Protein AF-A0A7Y5Q173-F1 (afdb_monomer_lite)

Structure (mmCIF, N/CA/C/O backbone):
data_AF-A0A7Y5Q173-F1
#
_entry.id   AF-A0A7Y5Q173-F1
#
loop_
_atom_site.group_PDB
_atom_site.id
_atom_site.type_symbol
_atom_site.label_atom_id
_atom_site.label_alt_id
_atom_site.label_comp_id
_atom_site.label_asym_id
_atom_site.label_entity_id
_atom_site.label_seq_id
_atom_site.pdbx_PDB_ins_code
_atom_site.Cartn_x
_atom_site.Cartn_y
_atom_site.Cartn_z
_atom_site.occupancy
_atom_site.B_iso_or_equiv
_atom_site.auth_seq_id
_atom_site.auth_comp_id
_atom_site.auth_asym_id
_atom_site.auth_atom_id
_atom_site.pdbx_PDB_model_num
ATOM 1 N N . GLY A 1 1 ? -3.617 4.692 -14.389 1.00 59.91 1 GLY A N 1
ATOM 2 C CA . GLY A 1 1 ? -4.952 4.621 -13.750 1.00 59.91 1 GLY A CA 1
ATOM 3 C C . GLY A 1 1 ? -5.443 3.184 -13.617 1.00 59.91 1 GLY A C 1
ATOM 4 O O . GLY A 1 1 ? -5.503 2.493 -14.619 1.00 59.91 1 GLY A O 1
ATOM 5 N N . GLY A 1 2 ? -5.745 2.721 -12.400 1.00 80.50 2 GLY A N 1
ATOM 6 C CA . GLY A 1 2 ? -6.252 1.357 -12.135 1.00 80.50 2 GLY A CA 1
ATOM 7 C C . GLY A 1 2 ? -6.070 0.888 -10.685 1.00 80.50 2 GLY A C 1
ATOM 8 O O . GLY A 1 2 ? -6.810 0.038 -10.215 1.00 80.50 2 GLY A O 1
ATOM 9 N N . ILE A 1 3 ? -5.125 1.494 -9.959 1.00 87.62 3 ILE A N 1
ATOM 10 C CA . ILE A 1 3 ? -4.719 1.063 -8.608 1.00 87.62 3 ILE A CA 1
ATOM 11 C C . ILE A 1 3 ? -5.203 1.997 -7.485 1.00 87.62 3 ILE A C 1
ATOM 13 O O . ILE A 1 3 ? -5.252 1.599 -6.327 1.00 87.62 3 ILE A O 1
ATOM 17 N N . ARG A 1 4 ? -5.579 3.245 -7.811 1.00 89.94 4 ARG A N 1
ATOM 18 C CA . ARG A 1 4 ? -6.154 4.206 -6.855 1.00 89.94 4 ARG A CA 1
ATOM 19 C C . ARG A 1 4 ? -7.675 4.089 -6.888 1.00 89.94 4 ARG A C 1
ATOM 21 O O . ARG A 1 4 ? -8.309 4.618 -7.799 1.00 89.94 4 ARG A O 1
ATOM 28 N N . VAL A 1 5 ? -8.233 3.388 -5.907 1.00 91.88 5 VAL A N 1
ATOM 29 C CA . VAL A 1 5 ? -9.676 3.145 -5.769 1.00 91.88 5 VAL A CA 1
ATOM 30 C C . VAL A 1 5 ? -10.281 4.000 -4.650 1.00 91.88 5 VAL A C 1
ATOM 32 O O . VAL A 1 5 ? -9.567 4.363 -3.713 1.00 91.88 5 VAL A O 1
ATOM 35 N N . PRO A 1 6 ? -11.580 4.342 -4.713 1.00 94.25 6 PRO A N 1
ATOM 36 C CA . PRO A 1 6 ? -12.253 5.006 -3.602 1.00 94.25 6 PRO A CA 1
ATOM 37 C C . PRO A 1 6 ? -12.314 4.106 -2.360 1.00 94.25 6 PRO A C 1
ATOM 39 O O . PRO A 1 6 ? -12.747 2.959 -2.447 1.00 94.25 6 PRO A O 1
ATOM 42 N N . LEU A 1 7 ? -11.950 4.655 -1.200 1.00 95.44 7 LEU A N 1
ATOM 43 C CA . LEU A 1 7 ? -12.175 4.061 0.118 1.00 95.44 7 LEU A CA 1
ATOM 44 C C . LEU A 1 7 ? -12.919 5.081 0.984 1.00 95.44 7 LEU A C 1
ATOM 46 O O . LEU A 1 7 ? -12.444 6.199 1.174 1.00 95.44 7 LEU A O 1
ATOM 50 N N . ILE A 1 8 ? -14.084 4.698 1.502 1.00 96.12 8 ILE A N 1
ATOM 51 C CA . ILE A 1 8 ? -14.885 5.513 2.421 1.00 96.12 8 ILE A CA 1
ATOM 52 C C . ILE A 1 8 ? -15.079 4.705 3.698 1.00 96.12 8 ILE A C 1
ATOM 54 O O . ILE A 1 8 ? -15.542 3.567 3.648 1.00 96.12 8 ILE A O 1
ATOM 58 N N . VAL A 1 9 ? -14.745 5.304 4.839 1.00 96.19 9 VAL A N 1
ATOM 59 C CA . VAL A 1 9 ? -14.927 4.701 6.163 1.00 96.19 9 VAL A CA 1
ATOM 60 C C . VAL A 1 9 ? -15.886 5.572 6.964 1.00 96.19 9 VAL A C 1
ATOM 62 O O . VAL A 1 9 ? -15.699 6.784 7.058 1.00 96.19 9 VAL A O 1
ATOM 65 N N . ALA A 1 10 ? -16.914 4.957 7.542 1.00 95.25 10 ALA A N 1
ATOM 66 C CA . ALA A 1 10 ? -17.905 5.630 8.371 1.00 95.25 10 ALA A CA 1
ATOM 67 C C . ALA A 1 10 ? -18.184 4.800 9.626 1.00 95.25 10 ALA A C 1
ATOM 69 O O . ALA A 1 10 ? -18.390 3.591 9.546 1.00 95.25 10 ALA A O 1
ATOM 70 N N . GLY A 1 11 ? -18.196 5.453 10.787 1.00 93.50 11 GLY A N 1
ATOM 71 C CA . GLY A 1 11 ? -18.498 4.805 12.059 1.00 93.50 11 GLY A CA 1
ATOM 72 C C . GLY A 1 11 ? -18.040 5.624 13.268 1.00 93.50 11 GLY A C 1
ATOM 73 O O . GLY A 1 11 ? -17.407 6.664 13.095 1.00 93.50 11 GLY A O 1
ATOM 74 N N . PRO A 1 12 ? -18.320 5.154 14.497 1.00 93.25 12 PRO A N 1
ATOM 75 C CA . PRO A 1 12 ? -18.031 5.888 15.736 1.00 93.25 12 PRO A CA 1
ATOM 76 C C . PRO A 1 12 ? -16.546 6.195 15.964 1.00 93.25 12 PRO A C 1
ATOM 78 O O . PRO A 1 12 ? -16.208 7.162 16.641 1.00 93.25 12 PRO A O 1
ATOM 81 N N . ALA A 1 13 ? -15.657 5.381 15.392 1.00 93.12 13 ALA A N 1
ATOM 82 C CA . ALA A 1 13 ? -14.215 5.599 15.453 1.00 93.12 13 ALA A CA 1
ATOM 83 C C . ALA A 1 13 ? -13.742 6.766 14.564 1.00 93.12 13 ALA A C 1
ATOM 85 O O . ALA A 1 13 ? -12.634 7.265 14.752 1.00 93.12 13 ALA A O 1
ATOM 86 N N . VAL A 1 14 ? -14.568 7.218 13.612 1.00 95.88 14 VAL A N 1
ATOM 87 C CA . VAL A 1 14 ? -14.237 8.320 12.704 1.00 95.88 14 VAL A CA 1
ATOM 88 C C . VAL A 1 14 ? -14.562 9.650 13.379 1.00 95.88 14 VAL A C 1
ATOM 90 O O . VAL A 1 14 ? -15.721 10.059 13.464 1.00 95.88 14 VAL A O 1
ATOM 93 N N . ARG A 1 15 ? -13.534 10.355 13.853 1.00 93.19 15 ARG A N 1
ATOM 94 C CA . ARG A 1 15 ? -13.694 11.680 14.470 1.00 93.19 15 ARG A CA 1
ATOM 95 C C . ARG A 1 15 ? -13.762 12.770 13.404 1.00 93.19 15 ARG A C 1
ATOM 97 O O . ARG A 1 15 ? -12.966 12.762 12.467 1.00 93.19 15 ARG A O 1
ATOM 104 N N . GLY A 1 16 ? -14.695 13.711 13.571 1.00 85.19 16 GLY A N 1
ATOM 105 C CA . GLY A 1 16 ? -14.878 14.848 12.662 1.00 85.19 16 GLY A CA 1
ATOM 106 C C . GLY A 1 16 ? -15.220 14.407 11.237 1.00 85.19 16 GLY A C 1
ATOM 107 O O . GLY A 1 16 ? -14.397 14.569 10.348 1.00 85.19 16 GLY A O 1
ATOM 108 N N . GLY A 1 17 ? -16.391 13.792 11.033 1.00 83.69 17 GLY A N 1
ATOM 109 C CA . GLY A 1 17 ? -16.816 13.247 9.733 1.00 83.69 17 GLY A CA 1
ATOM 110 C C . GLY A 1 17 ? -16.830 14.259 8.573 1.00 83.69 17 GLY A C 1
ATOM 111 O O . GLY A 1 17 ? -16.571 15.442 8.755 1.00 83.69 17 GLY A O 1
ATOM 112 N N . ALA A 1 18 ? -17.158 13.780 7.366 1.00 89.06 18 ALA A N 1
ATOM 113 C CA . ALA A 1 18 ? -17.145 14.576 6.127 1.00 89.06 18 ALA A CA 1
ATOM 114 C C . ALA A 1 18 ? -15.778 15.227 5.819 1.00 89.06 18 ALA A C 1
ATOM 116 O O . ALA A 1 18 ? -15.691 16.384 5.411 1.00 89.06 18 ALA A O 1
ATOM 117 N N . ARG A 1 19 ? -14.703 14.452 5.993 1.00 94.00 19 ARG A N 1
ATOM 118 C CA . ARG A 1 19 ? -13.318 14.856 5.724 1.00 94.00 19 ARG A CA 1
ATOM 119 C C . ARG A 1 19 ? -12.624 13.896 4.762 1.00 94.00 19 ARG A C 1
ATOM 121 O O . ARG A 1 19 ? -13.034 12.745 4.630 1.00 94.00 19 ARG A O 1
ATOM 128 N N . SER A 1 20 ? -11.555 14.370 4.131 1.00 94.50 20 SER A N 1
ATOM 129 C CA . SER A 1 20 ? -10.662 13.578 3.280 1.00 94.50 20 SER A CA 1
ATOM 130 C C . SER A 1 20 ? -9.300 13.377 3.945 1.00 94.50 20 SER A C 1
ATOM 132 O O . SER A 1 20 ? -8.904 14.143 4.822 1.00 94.50 20 SER A O 1
ATOM 134 N N . CYS A 1 21 ? -8.587 12.337 3.520 1.00 93.62 21 CYS A N 1
ATOM 135 C CA . CYS A 1 21 ? -7.213 12.050 3.912 1.00 93.62 21 CYS A CA 1
ATOM 136 C C . CYS A 1 21 ? -6.439 11.653 2.649 1.00 93.62 21 CYS A C 1
ATOM 138 O O . CYS A 1 21 ? -6.922 10.826 1.875 1.00 93.62 21 CYS A O 1
ATOM 140 N N . ASP A 1 22 ? -5.276 12.267 2.437 1.00 92.25 22 ASP A N 1
ATOM 141 C CA . ASP A 1 22 ? -4.414 12.028 1.267 1.00 92.25 22 ASP A CA 1
ATOM 142 C C . ASP A 1 22 ? -3.211 11.125 1.590 1.00 92.25 22 ASP A C 1
ATOM 144 O O . ASP A 1 22 ? -2.303 10.967 0.773 1.00 92.25 22 ASP A O 1
ATOM 148 N N . GLU A 1 23 ? -3.182 10.555 2.794 1.00 95.19 23 GLU A N 1
ATOM 149 C CA . GLU A 1 23 ? -2.165 9.599 3.212 1.00 95.19 23 GLU A CA 1
ATOM 150 C C . GLU A 1 23 ? -2.292 8.252 2.488 1.00 95.19 23 GLU A C 1
ATOM 152 O O . GLU A 1 23 ? -3.353 7.873 1.985 1.00 95.19 23 GLU A O 1
ATOM 157 N N . LEU A 1 24 ? -1.188 7.502 2.450 1.00 95.62 24 LEU A N 1
ATOM 158 C CA . LEU A 1 24 ? -1.154 6.190 1.808 1.00 95.62 24 LEU A CA 1
ATOM 159 C C . LEU A 1 24 ? -1.892 5.147 2.652 1.00 95.62 24 LEU A C 1
ATOM 161 O O . LEU A 1 24 ? -1.526 4.894 3.802 1.00 95.62 24 LEU A O 1
ATOM 165 N N . VAL A 1 25 ? -2.880 4.505 2.030 1.00 96.06 25 VAL A N 1
ATOM 166 C CA . VAL A 1 25 ? -3.607 3.339 2.545 1.00 96.06 25 VAL A CA 1
ATOM 167 C C . VAL A 1 25 ? -3.734 2.312 1.422 1.00 96.06 25 VAL A C 1
ATOM 169 O O . VAL A 1 25 ? -4.118 2.653 0.300 1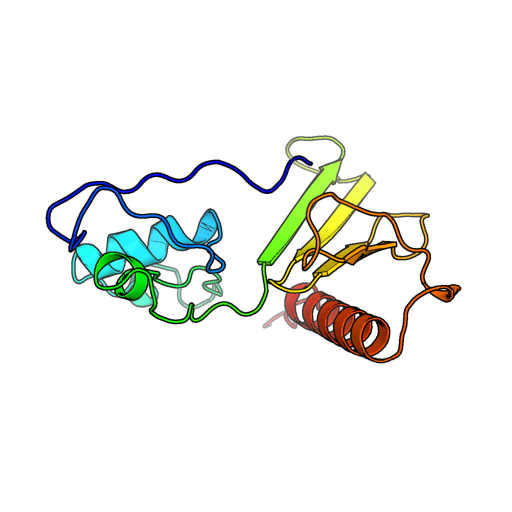.00 96.06 25 VAL A O 1
ATOM 172 N N . GLY A 1 26 ? -3.402 1.056 1.717 1.00 95.31 26 GLY A N 1
ATOM 173 C CA . GLY A 1 26 ? -3.566 -0.080 0.815 1.00 95.31 26 GLY A CA 1
ATOM 174 C C . GLY A 1 26 ? -4.843 -0.867 1.108 1.00 95.31 26 GLY A C 1
ATOM 175 O O . GLY A 1 26 ? -5.336 -0.888 2.231 1.00 95.31 26 GLY A O 1
ATOM 176 N N . ALA A 1 27 ? -5.369 -1.586 0.114 1.00 95.44 27 ALA A N 1
ATOM 177 C CA . ALA A 1 27 ? -6.538 -2.452 0.317 1.00 95.44 27 ALA A CA 1
ATOM 178 C C . ALA A 1 27 ? -6.287 -3.550 1.373 1.00 95.44 27 ALA A C 1
ATOM 180 O O . ALA A 1 27 ? -7.195 -3.922 2.113 1.00 95.44 27 ALA A O 1
ATOM 181 N N . VAL A 1 28 ? -5.043 -4.026 1.476 1.00 95.38 28 VAL A N 1
ATOM 182 C CA . VAL A 1 28 ? -4.623 -5.027 2.468 1.00 95.38 28 VAL A CA 1
ATOM 183 C C . VAL A 1 28 ? -4.720 -4.518 3.910 1.00 95.38 28 VAL A C 1
ATOM 185 O O . VAL A 1 28 ? -4.909 -5.324 4.814 1.00 95.38 28 VAL A O 1
ATOM 188 N N . ASP A 1 29 ? -4.669 -3.199 4.128 1.00 97.62 29 ASP A N 1
ATOM 189 C CA . ASP A 1 29 ? -4.660 -2.573 5.459 1.00 97.62 29 ASP A CA 1
ATOM 190 C C . ASP A 1 29 ? -5.990 -2.665 6.202 1.00 97.62 29 ASP A C 1
ATOM 192 O O . ASP A 1 29 ? -6.051 -2.492 7.425 1.00 97.62 29 ASP A O 1
ATOM 196 N N . VAL A 1 30 ? -7.070 -2.949 5.471 1.00 97.38 30 VAL A N 1
ATOM 197 C CA . VAL A 1 30 ? -8.406 -3.115 6.048 1.00 97.38 30 VAL A CA 1
ATOM 198 C C . VAL A 1 30 ? -8.398 -4.218 7.108 1.00 97.38 30 VAL A C 1
ATOM 200 O O . VAL A 1 30 ? -9.062 -4.071 8.131 1.00 97.38 30 VAL A O 1
ATOM 203 N N . PHE A 1 31 ? -7.606 -5.279 6.920 1.00 97.69 31 PHE A N 1
ATOM 204 C CA . PHE A 1 31 ? -7.514 -6.381 7.876 1.00 97.69 31 PHE A CA 1
ATOM 205 C C . PHE A 1 31 ? -6.997 -5.926 9.249 1.00 97.69 31 PHE A C 1
ATOM 207 O O . PHE A 1 31 ? -7.708 -6.069 10.245 1.00 97.69 31 PHE A O 1
ATOM 214 N N . ALA A 1 32 ? -5.794 -5.341 9.313 1.00 97.88 32 ALA A N 1
ATOM 215 C CA . ALA A 1 32 ? -5.221 -4.876 10.578 1.00 97.88 32 ALA A CA 1
ATOM 216 C C . ALA A 1 32 ? -6.036 -3.730 11.185 1.00 97.88 32 ALA A C 1
ATOM 218 O O . ALA A 1 32 ? -6.165 -3.662 12.401 1.00 97.88 32 ALA A O 1
ATOM 219 N N . THR A 1 33 ? -6.631 -2.870 10.356 1.00 97.81 33 THR A N 1
ATOM 220 C CA . THR A 1 33 ? -7.479 -1.772 10.839 1.00 97.81 33 THR A CA 1
ATOM 221 C C . THR A 1 33 ? -8.740 -2.294 11.523 1.00 97.81 33 THR A C 1
ATOM 223 O O . THR A 1 33 ? -9.096 -1.820 12.597 1.00 97.81 33 THR A O 1
ATOM 226 N N . VAL A 1 34 ? -9.421 -3.287 10.941 1.00 97.50 34 VAL A N 1
ATOM 227 C CA . VAL A 1 34 ? -10.603 -3.894 11.573 1.00 97.50 34 VAL A CA 1
ATOM 228 C C . VAL A 1 34 ? -10.216 -4.640 12.848 1.00 97.50 34 VAL A C 1
ATOM 230 O O . VAL A 1 34 ? -10.918 -4.513 13.846 1.00 97.50 34 VAL A O 1
ATOM 233 N N . ALA A 1 35 ? -9.102 -5.377 12.847 1.00 97.81 35 ALA A N 1
ATOM 234 C CA . ALA A 1 35 ? -8.612 -6.056 14.045 1.00 97.81 35 ALA A CA 1
ATOM 235 C C . ALA A 1 35 ? -8.331 -5.062 15.189 1.00 97.81 35 ALA A C 1
ATOM 237 O O . ALA A 1 35 ? -8.831 -5.254 16.294 1.00 97.81 35 ALA A O 1
ATOM 238 N N . ASP A 1 36 ? -7.633 -3.961 14.898 1.00 97.06 36 ASP A N 1
ATOM 239 C CA . ASP A 1 36 ? -7.319 -2.889 15.851 1.00 97.06 36 ASP A CA 1
ATOM 240 C C . ASP A 1 36 ? -8.594 -2.237 16.421 1.00 97.06 36 ASP A C 1
ATOM 242 O O . ASP A 1 36 ? -8.769 -2.139 17.636 1.00 97.06 36 ASP A O 1
ATOM 246 N N . LEU A 1 37 ? -9.575 -1.923 15.563 1.00 97.00 37 LEU A N 1
ATOM 247 C CA . LEU A 1 37 ? -10.886 -1.412 15.993 1.00 97.00 37 LEU A CA 1
ATOM 248 C C . LEU A 1 37 ? -11.661 -2.385 16.899 1.00 97.00 37 LEU A C 1
ATOM 250 O O . LEU A 1 37 ? -12.494 -1.945 17.692 1.00 97.00 37 LEU A O 1
ATOM 254 N N . LEU A 1 38 ? -11.410 -3.689 16.776 1.00 96.50 38 LEU A N 1
ATOM 255 C CA . LEU A 1 38 ? -12.011 -4.737 17.603 1.00 96.50 38 LEU A CA 1
ATOM 256 C C . LEU A 1 38 ? -11.162 -5.094 18.835 1.00 96.50 38 LEU A C 1
ATOM 258 O O . LEU A 1 38 ? -11.558 -5.969 19.604 1.00 96.50 38 LEU A O 1
ATOM 262 N N . GLY A 1 39 ? -10.010 -4.445 19.037 1.00 96.56 39 GLY A N 1
ATOM 263 C CA . GLY A 1 39 ? -9.079 -4.768 20.120 1.00 96.56 39 GLY A CA 1
ATOM 264 C C . GLY A 1 39 ? -8.389 -6.127 19.955 1.00 96.56 39 GLY A C 1
ATOM 265 O O . GLY A 1 39 ? -7.987 -6.739 20.944 1.00 96.56 39 GLY A O 1
ATOM 266 N N . VAL A 1 40 ? -8.278 -6.623 18.720 1.00 97.25 40 VAL A N 1
ATOM 267 C CA . VAL A 1 40 ? -7.621 -7.885 18.368 1.00 97.25 40 VAL A CA 1
ATOM 268 C C . VAL A 1 40 ? -6.219 -7.603 17.838 1.00 97.25 40 VAL A C 1
ATOM 270 O O . VAL A 1 40 ? -6.036 -6.783 16.941 1.00 97.25 40 VAL A O 1
ATOM 273 N N . ASP A 1 41 ? -5.225 -8.342 18.332 1.00 95.88 41 ASP A N 1
ATOM 274 C CA . ASP A 1 41 ? -3.890 -8.335 17.735 1.00 95.88 41 ASP A CA 1
ATOM 275 C C . ASP A 1 41 ? -3.915 -9.036 16.363 1.00 95.88 41 ASP A C 1
ATOM 277 O O . ASP A 1 41 ? -3.997 -10.265 16.261 1.00 95.88 41 ASP A O 1
ATOM 281 N N . ALA A 1 42 ? -3.819 -8.242 15.294 1.00 96.19 42 ALA A N 1
ATOM 282 C CA . ALA A 1 42 ? -3.789 -8.722 13.915 1.00 96.19 42 ALA A CA 1
ATOM 283 C C . ALA A 1 42 ? -2.641 -9.714 13.655 1.00 96.19 42 ALA A C 1
ATOM 285 O O . ALA A 1 42 ? -2.792 -10.636 12.850 1.00 96.19 42 ALA A O 1
ATOM 286 N N . ARG A 1 43 ? -1.498 -9.554 14.340 1.00 94.56 43 ARG A N 1
ATOM 287 C CA . ARG A 1 43 ? -0.347 -10.452 14.200 1.00 94.56 43 ARG A CA 1
ATOM 288 C C . ARG A 1 43 ? -0.633 -11.815 14.816 1.00 94.56 43 ARG A C 1
ATOM 290 O O . ARG A 1 43 ? -0.262 -12.826 14.225 1.00 94.56 43 ARG A O 1
ATOM 297 N N . ALA A 1 44 ? -1.306 -11.849 15.963 1.00 94.75 44 ALA A N 1
ATOM 298 C CA . ALA A 1 44 ? -1.717 -13.092 16.611 1.00 94.75 44 ALA A CA 1
ATOM 299 C C . ALA A 1 44 ? -2.806 -13.843 15.821 1.00 94.75 44 ALA A C 1
ATOM 301 O O . ALA A 1 44 ? -2.916 -15.063 15.933 1.00 94.75 44 ALA A O 1
ATOM 302 N N . ALA A 1 45 ? -3.589 -13.133 15.002 1.00 92.81 45 ALA A N 1
ATOM 303 C CA . ALA A 1 45 ? -4.645 -13.709 14.171 1.00 92.81 45 ALA A CA 1
ATOM 304 C C . ALA A 1 45 ? -4.139 -14.398 12.884 1.00 92.81 45 ALA A C 1
ATOM 306 O O . ALA A 1 45 ? -4.918 -15.074 12.210 1.00 92.81 45 ALA A O 1
ATOM 307 N N . VAL A 1 46 ? -2.855 -14.254 12.532 1.00 93.44 46 VAL A N 1
ATOM 308 C CA . VAL A 1 46 ? -2.243 -14.909 11.364 1.00 93.44 46 VAL A CA 1
ATOM 309 C C . VAL A 1 46 ? -1.208 -15.959 11.788 1.00 93.44 46 VAL A C 1
ATOM 311 O O . VAL A 1 46 ? -0.553 -15.803 12.819 1.00 93.44 46 VAL A O 1
ATOM 314 N N . PRO A 1 47 ? -1.002 -17.042 11.009 1.00 94.56 47 PRO A N 1
ATOM 315 C CA . PRO A 1 47 ? 0.011 -18.041 11.337 1.00 94.56 47 PRO A CA 1
ATOM 316 C C . PRO A 1 47 ? 1.400 -17.417 11.508 1.00 94.56 47 PRO A C 1
ATOM 318 O O . PRO A 1 47 ? 1.846 -16.648 10.658 1.00 94.56 47 PRO A O 1
ATOM 321 N N . ALA A 1 48 ? 2.132 -17.824 12.550 1.00 90.38 48 ALA A N 1
ATOM 322 C CA . ALA A 1 48 ? 3.431 -17.240 12.898 1.00 90.38 48 ALA A CA 1
ATOM 323 C C . ALA A 1 48 ? 4.458 -17.254 11.746 1.00 90.38 48 ALA A C 1
ATOM 325 O O . ALA A 1 48 ? 5.297 -16.363 11.668 1.00 90.38 48 ALA A O 1
ATOM 326 N N . LYS A 1 49 ? 4.358 -18.229 10.831 1.00 90.75 49 LYS A N 1
ATOM 327 C CA . LYS A 1 49 ? 5.228 -18.381 9.650 1.00 90.75 49 LYS A CA 1
ATOM 328 C C . LYS A 1 49 ? 4.838 -17.509 8.445 1.00 90.75 49 LYS A C 1
ATOM 330 O O . LYS A 1 49 ? 5.476 -17.601 7.403 1.00 90.75 49 LYS A O 1
ATOM 335 N N . ARG A 1 50 ? 3.759 -16.727 8.528 1.00 88.75 50 ARG A N 1
ATOM 336 C CA . ARG A 1 50 ? 3.324 -15.815 7.461 1.00 88.75 50 ARG A CA 1
ATOM 337 C C . ARG A 1 50 ? 3.671 -14.398 7.848 1.00 88.75 50 ARG A C 1
ATOM 339 O O . ARG A 1 50 ? 3.310 -13.987 8.942 1.00 88.75 50 ARG A O 1
ATOM 346 N N . GLU A 1 51 ? 4.337 -13.650 6.986 1.00 89.25 51 GLU A N 1
ATOM 347 C CA . GLU A 1 51 ? 4.503 -12.212 7.191 1.00 89.25 51 GLU A CA 1
ATOM 348 C C . GLU A 1 51 ? 3.150 -11.504 7.044 1.00 89.25 51 GLU A C 1
ATOM 350 O O . GLU A 1 51 ? 2.274 -11.964 6.310 1.00 89.25 51 GLU A O 1
ATOM 355 N N . LEU A 1 52 ? 2.955 -10.427 7.807 1.00 92.12 52 LEU A N 1
ATOM 356 C CA . LEU A 1 52 ? 1.750 -9.606 7.737 1.00 92.12 52 LEU A CA 1
ATOM 357 C C . LEU A 1 52 ? 2.119 -8.277 7.083 1.00 92.12 52 LEU A C 1
ATOM 359 O O . LEU A 1 52 ? 2.817 -7.477 7.693 1.00 92.12 52 LEU A O 1
ATOM 363 N N . ASP A 1 53 ? 1.641 -8.061 5.862 1.00 92.06 53 ASP A N 1
ATOM 364 C CA . ASP A 1 53 ? 1.835 -6.799 5.134 1.00 92.06 53 ASP A CA 1
ATOM 365 C C . ASP A 1 53 ? 0.839 -5.711 5.579 1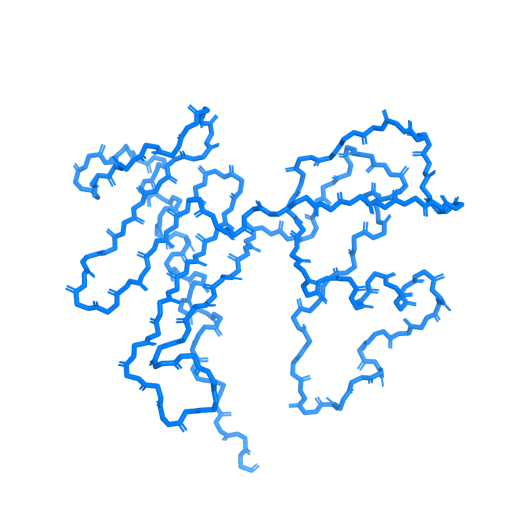.00 92.06 53 ASP A C 1
ATOM 367 O O . ASP A 1 53 ? 1.092 -4.522 5.433 1.00 92.06 53 ASP A O 1
ATOM 371 N N . SER A 1 54 ? -0.301 -6.092 6.160 1.00 95.88 54 SER A N 1
ATOM 372 C CA . SER A 1 54 ? -1.331 -5.146 6.602 1.00 95.88 54 SER A CA 1
ATOM 373 C C . SER A 1 54 ? -0.840 -4.234 7.734 1.00 95.88 54 SER A C 1
ATOM 375 O O . SER A 1 54 ? -0.347 -4.712 8.754 1.00 95.88 54 SER A O 1
ATOM 377 N N . VAL A 1 55 ? -1.104 -2.931 7.611 1.00 96.12 55 VAL A N 1
ATOM 378 C CA . VAL A 1 55 ? -0.802 -1.904 8.620 1.00 96.12 55 VAL A CA 1
ATOM 379 C C . VAL A 1 55 ? -2.093 -1.187 9.015 1.00 96.12 55 VAL A C 1
ATOM 381 O O . VAL A 1 55 ? -2.857 -0.773 8.152 1.00 96.12 55 VAL A O 1
ATOM 384 N N . SER A 1 56 ? -2.372 -1.048 10.314 1.00 97.31 56 SER A N 1
ATOM 385 C CA . SER A 1 56 ? -3.579 -0.344 10.771 1.00 97.31 56 SER A CA 1
ATOM 386 C C . SER A 1 56 ? -3.510 1.148 10.434 1.00 97.31 56 SER A C 1
ATOM 388 O O . SER A 1 56 ? -2.512 1.810 10.725 1.00 97.31 56 SER A O 1
ATOM 390 N N . PHE A 1 57 ? -4.594 1.694 9.877 1.00 97.69 57 PHE A N 1
ATOM 391 C CA . PHE A 1 57 ? -4.766 3.135 9.664 1.00 97.69 57 PHE A CA 1
ATOM 392 C C . PHE A 1 57 ? -5.752 3.780 10.651 1.00 97.69 57 PHE A C 1
ATOM 394 O O . PHE A 1 57 ? -6.235 4.886 10.407 1.00 97.69 57 PHE A O 1
ATOM 401 N N . VAL A 1 58 ? -6.035 3.144 11.796 1.00 97.19 58 VAL A N 1
ATOM 402 C CA . VAL A 1 58 ? -6.878 3.728 12.859 1.00 97.19 58 VAL A CA 1
ATOM 403 C C . VAL A 1 58 ? -6.464 5.155 13.262 1.00 97.19 58 VAL A C 1
ATOM 405 O O . VAL A 1 58 ? -7.368 5.984 13.417 1.00 97.19 58 VAL A O 1
ATOM 408 N N . PRO A 1 59 ? -5.166 5.525 13.357 1.00 96.44 59 PRO A N 1
ATOM 409 C CA . PRO A 1 59 ? -4.779 6.914 13.621 1.00 96.44 59 PRO A CA 1
ATOM 410 C C . PRO A 1 59 ? -5.387 7.916 12.626 1.00 96.44 59 PRO A C 1
ATOM 412 O O . PRO A 1 59 ? -5.842 8.982 13.038 1.00 96.44 59 PRO A O 1
ATOM 415 N N . LEU A 1 60 ? -5.510 7.537 11.347 1.00 97.00 60 LEU A N 1
ATOM 416 C CA . LEU A 1 60 ? -6.113 8.374 10.302 1.00 97.00 60 LEU A CA 1
ATOM 417 C C . LEU A 1 60 ? -7.636 8.538 10.476 1.00 97.00 60 LEU A C 1
ATOM 419 O O . LEU A 1 60 ? -8.229 9.522 10.018 1.00 97.00 60 LEU A O 1
ATOM 423 N N . LEU A 1 61 ? -8.298 7.590 11.155 1.00 96.50 61 LEU A N 1
ATOM 424 C CA . LEU A 1 61 ? -9.723 7.667 11.516 1.00 96.50 61 LEU A CA 1
ATOM 425 C C . LEU A 1 61 ? -9.966 8.613 12.700 1.00 96.50 61 LEU A C 1
ATOM 427 O O . LEU A 1 61 ? -11.016 9.257 12.775 1.00 96.50 61 LEU A O 1
ATOM 431 N N . ALA A 1 62 ? -8.985 8.760 13.588 1.00 93.75 62 ALA A N 1
ATOM 432 C CA . ALA A 1 62 ? -9.031 9.735 14.673 1.00 93.75 62 ALA A CA 1
ATOM 433 C C . ALA A 1 62 ? -8.626 11.147 14.215 1.00 93.75 62 ALA A C 1
ATOM 435 O O . ALA A 1 62 ? -9.199 12.120 14.703 1.00 93.75 62 ALA A O 1
ATOM 436 N N . ASP A 1 63 ? -7.688 11.257 13.271 1.00 95.12 63 ASP A N 1
ATOM 437 C CA . ASP A 1 63 ? -7.171 12.526 12.754 1.00 95.12 63 ASP A CA 1
ATOM 438 C C . ASP A 1 63 ? -6.816 12.419 11.258 1.00 95.12 63 ASP A C 1
ATOM 440 O O . ASP A 1 63 ? -5.973 11.620 10.868 1.00 95.12 63 ASP A O 1
ATOM 444 N N . ALA A 1 64 ? -7.436 13.245 10.405 1.00 93.50 64 ALA A N 1
ATOM 445 C CA . ALA A 1 64 ? -7.142 13.287 8.960 1.00 93.50 64 ALA A CA 1
ATOM 446 C C . ALA A 1 64 ? -5.712 13.715 8.632 1.00 93.50 64 ALA A C 1
ATOM 448 O O . ALA A 1 64 ? -5.254 13.436 7.525 1.00 93.50 64 ALA A O 1
ATOM 449 N N . GLN A 1 65 ? -5.074 14.450 9.542 1.00 94.12 65 GLN A N 1
ATOM 450 C CA . GLN A 1 65 ? -3.752 15.039 9.356 1.00 94.12 65 GLN A CA 1
ATOM 451 C C . GLN A 1 65 ? -2.644 14.191 9.987 1.00 94.12 65 GLN A C 1
ATOM 453 O O . GLN A 1 65 ? -1.472 14.557 9.900 1.00 94.12 65 GLN A O 1
ATOM 458 N N . ALA A 1 66 ? -2.993 13.066 10.619 1.00 95.19 66 ALA A N 1
ATOM 459 C CA . ALA A 1 66 ? -2.002 12.109 11.078 1.00 95.19 66 ALA A CA 1
ATOM 460 C C . ALA A 1 66 ? -1.214 11.546 9.886 1.00 95.19 66 ALA A C 1
ATOM 462 O O . ALA A 1 66 ? -1.728 11.431 8.776 1.00 95.19 66 ALA A O 1
ATOM 463 N N . VAL A 1 67 ? 0.043 11.189 10.132 1.00 93.69 67 VAL A N 1
ATOM 464 C CA . VAL A 1 67 ? 0.929 10.614 9.116 1.00 93.69 67 VAL A CA 1
ATOM 465 C C . VAL A 1 67 ? 0.688 9.110 9.044 1.00 93.69 67 VAL A C 1
ATOM 467 O O . VAL A 1 67 ? 0.631 8.444 10.082 1.00 93.69 67 VAL A O 1
ATOM 470 N N . SER A 1 68 ? 0.551 8.559 7.836 1.00 93.38 68 SER A N 1
ATOM 471 C CA . SER A 1 68 ? 0.460 7.109 7.677 1.00 93.38 68 SER A CA 1
ATOM 472 C C . SER A 1 68 ? 1.777 6.443 8.051 1.00 93.38 68 SER A C 1
ATOM 474 O O . SER A 1 68 ? 2.865 6.936 7.761 1.00 93.38 68 SER A O 1
ATOM 476 N N . ALA A 1 69 ? 1.676 5.265 8.658 1.00 93.44 69 ALA A N 1
ATOM 477 C CA . ALA A 1 69 ? 2.830 4.402 8.863 1.00 93.44 69 ALA A CA 1
ATOM 478 C C . ALA A 1 69 ? 3.386 3.845 7.534 1.00 93.44 69 ALA A C 1
ATOM 480 O O . ALA A 1 69 ? 4.513 3.352 7.501 1.00 93.44 69 ALA A O 1
ATOM 481 N N . ARG A 1 70 ? 2.628 3.932 6.429 1.00 93.31 70 ARG A N 1
ATOM 482 C CA . ARG A 1 70 ? 3.092 3.544 5.095 1.00 93.31 70 ARG A CA 1
ATOM 483 C C . ARG A 1 70 ? 3.832 4.677 4.394 1.00 93.31 70 ARG A C 1
ATOM 485 O O . ARG A 1 70 ? 3.323 5.784 4.250 1.00 93.31 70 ARG A O 1
ATOM 492 N N . THR A 1 71 ? 4.988 4.341 3.832 1.00 93.69 71 THR A N 1
ATOM 493 C CA . THR A 1 71 ? 5.764 5.218 2.936 1.00 93.69 71 THR A CA 1
ATOM 494 C C . THR A 1 71 ? 5.670 4.794 1.466 1.00 93.69 71 THR A C 1
ATOM 496 O O . THR A 1 71 ? 6.021 5.566 0.567 1.00 93.69 71 THR A O 1
ATOM 499 N N . SER A 1 72 ? 5.186 3.576 1.212 1.00 95.06 72 SER A N 1
ATOM 500 C CA . SER A 1 72 ? 5.037 2.962 -0.105 1.00 95.06 72 SER A CA 1
ATOM 501 C C . SER A 1 72 ? 3.842 1.992 -0.142 1.00 95.06 72 SER A C 1
ATOM 503 O O . SER A 1 72 ? 3.357 1.517 0.890 1.00 95.06 72 SER A O 1
ATOM 505 N N . LEU A 1 73 ? 3.366 1.695 -1.350 1.00 95.25 73 LEU A N 1
ATOM 506 C CA . LEU A 1 73 ? 2.377 0.666 -1.665 1.00 95.25 73 LEU A CA 1
ATOM 507 C C . LEU A 1 73 ? 2.885 -0.176 -2.833 1.00 95.25 73 LEU A C 1
ATOM 509 O O . LEU A 1 73 ? 3.329 0.388 -3.833 1.00 95.25 73 LEU A O 1
ATOM 513 N N . LEU A 1 74 ? 2.770 -1.500 -2.729 1.00 94.69 74 LEU A N 1
ATOM 514 C CA . LEU A 1 74 ? 2.998 -2.423 -3.838 1.00 94.69 74 LEU A CA 1
ATOM 515 C C . LEU A 1 74 ? 1.662 -2.755 -4.513 1.00 94.69 74 LEU A C 1
ATOM 517 O O . LEU A 1 74 ? 0.652 -2.991 -3.852 1.00 94.69 74 LEU A O 1
ATOM 521 N N . CYS A 1 75 ? 1.671 -2.802 -5.838 1.00 93.50 75 CYS A N 1
ATOM 522 C CA . CYS A 1 75 ? 0.601 -3.380 -6.633 1.00 93.50 75 CYS A CA 1
ATOM 523 C C . CYS A 1 75 ? 1.194 -4.378 -7.623 1.00 93.50 75 CYS A C 1
ATOM 525 O O . CYS A 1 75 ? 2.210 -4.086 -8.258 1.00 93.50 75 CYS A O 1
ATOM 527 N N . GLU A 1 76 ? 0.542 -5.529 -7.755 1.00 92.69 76 GLU A N 1
ATOM 528 C CA . GLU A 1 76 ? 0.917 -6.576 -8.695 1.00 92.69 76 GLU A CA 1
ATOM 529 C C . GLU A 1 76 ? -0.283 -6.955 -9.566 1.00 92.69 76 GLU A C 1
ATOM 531 O O . GLU A 1 76 ? -1.416 -7.045 -9.089 1.00 92.69 76 GLU A O 1
ATOM 536 N N . GLU A 1 77 ? -0.019 -7.192 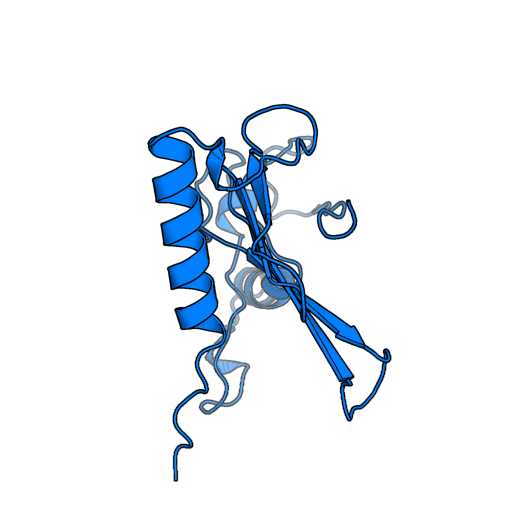-10.845 1.00 91.19 77 GLU A N 1
ATOM 537 C CA . GLU A 1 77 ? -0.953 -7.801 -11.787 1.00 91.19 77 GLU A CA 1
ATOM 538 C C . GLU A 1 77 ? -0.283 -9.048 -12.372 1.00 91.19 77 GLU A C 1
ATOM 540 O O . GLU A 1 77 ? 0.849 -8.998 -12.855 1.00 91.19 77 GLU A O 1
ATOM 545 N N . PHE A 1 78 ? -0.993 -10.173 -12.318 1.00 92.19 78 PHE A N 1
ATOM 546 C CA . PHE A 1 78 ? -0.517 -11.470 -12.785 1.00 92.19 78 PHE A CA 1
ATOM 547 C C . PHE A 1 78 ? -1.265 -11.853 -14.056 1.00 92.19 78 PHE A C 1
ATOM 549 O O . PHE A 1 78 ? -2.495 -11.789 -14.090 1.00 92.19 78 PHE A O 1
ATOM 556 N N . ARG A 1 79 ? -0.539 -12.272 -15.095 1.00 90.69 79 ARG A N 1
ATOM 557 C CA . ARG A 1 79 ? -1.134 -12.716 -16.360 1.00 90.69 79 ARG A CA 1
ATOM 558 C C . ARG A 1 79 ? -0.695 -14.137 -16.717 1.00 90.69 79 ARG A C 1
ATOM 560 O O . ARG A 1 79 ? 0.495 -14.423 -16.600 1.00 90.69 79 ARG A O 1
ATOM 567 N N . PRO A 1 80 ? -1.613 -15.007 -17.177 1.00 92.62 80 PRO A N 1
ATOM 568 C CA . PRO A 1 80 ? -3.062 -14.787 -17.240 1.00 92.62 80 PRO A CA 1
ATOM 569 C C . PRO A 1 80 ? -3.696 -14.662 -15.842 1.00 92.62 80 PRO A C 1
ATOM 571 O O . PRO A 1 80 ? -3.156 -15.158 -14.855 1.00 92.62 80 PRO A O 1
ATOM 574 N N . ASN A 1 81 ? -4.852 -13.994 -15.762 1.00 87.12 81 ASN A N 1
ATOM 575 C CA . ASN A 1 81 ? -5.620 -13.906 -14.517 1.00 87.12 81 ASN A CA 1
ATOM 576 C C . ASN A 1 81 ? -6.076 -15.305 -14.072 1.00 87.12 81 ASN A C 1
ATOM 578 O O . ASN A 1 81 ? -6.629 -16.057 -14.874 1.00 87.12 81 ASN A O 1
ATOM 582 N N . GLY A 1 82 ? -5.942 -15.609 -12.780 1.00 86.06 82 GLY A N 1
ATOM 583 C CA . GLY A 1 82 ? -6.389 -16.870 -12.185 1.00 86.06 82 GLY A CA 1
ATOM 584 C C . GLY A 1 82 ? -5.256 -17.603 -11.471 1.00 86.06 82 GLY A C 1
ATOM 585 O O . GLY A 1 82 ? -4.262 -16.983 -11.116 1.00 86.06 82 GLY A O 1
ATOM 586 N N . PRO A 1 83 ? -5.399 -18.907 -11.202 1.00 86.62 83 PRO A N 1
ATOM 587 C CA . PRO A 1 83 ? -4.285 -19.732 -10.754 1.00 86.62 83 PRO A CA 1
ATOM 588 C C . PRO A 1 83 ? -3.219 -19.815 -11.852 1.00 86.62 83 PRO A C 1
ATOM 590 O O . PRO A 1 83 ? -3.558 -19.924 -13.029 1.00 86.62 83 PRO A O 1
ATOM 593 N N . GLY A 1 84 ? -1.944 -19.782 -11.465 1.00 85.75 84 GLY A N 1
ATOM 594 C CA . GLY A 1 84 ? -0.829 -19.885 -12.406 1.00 85.75 84 GLY A CA 1
ATOM 595 C C . GLY A 1 84 ? -0.764 -21.221 -13.179 1.00 85.75 84 GLY A C 1
ATOM 596 O O . GLY A 1 84 ? -1.586 -22.117 -12.969 1.00 85.75 84 GLY A O 1
ATOM 597 N N . PRO A 1 85 ? 0.252 -21.402 -14.040 1.00 90.62 85 PRO A N 1
ATOM 598 C CA . PRO A 1 85 ? 1.463 -20.587 -14.134 1.00 90.62 85 PRO A CA 1
ATOM 599 C C . PRO A 1 85 ? 1.204 -19.186 -14.696 1.00 90.62 85 PRO A C 1
ATOM 601 O O . PRO A 1 85 ? 0.372 -19.006 -15.579 1.00 90.62 85 PRO A O 1
ATOM 604 N N . TYR A 1 86 ? 1.927 -18.202 -14.161 1.00 91.25 86 TYR A N 1
ATOM 605 C CA . TYR A 1 86 ? 1.922 -16.837 -14.680 1.00 91.25 86 TYR A CA 1
ATOM 606 C C . TYR A 1 86 ? 3.025 -16.686 -15.722 1.00 91.25 86 TYR A C 1
ATOM 608 O O . TYR A 1 86 ? 4.155 -17.124 -15.504 1.00 91.25 86 TYR A O 1
ATOM 616 N N . GLU A 1 87 ? 2.687 -16.056 -16.835 1.00 92.50 87 GLU A N 1
ATOM 617 C CA . GLU A 1 87 ? 3.597 -15.699 -17.920 1.00 92.50 87 GLU A CA 1
ATOM 618 C C . GLU A 1 87 ? 4.213 -14.317 -17.673 1.00 92.50 87 GLU A C 1
ATOM 620 O O . GLU A 1 87 ? 5.403 -14.112 -17.904 1.00 92.50 87 GLU A O 1
ATOM 625 N N . GLU A 1 88 ? 3.418 -13.383 -17.140 1.00 91.69 88 GLU A N 1
ATOM 626 C CA . GLU A 1 88 ? 3.841 -12.012 -16.855 1.00 91.69 88 GLU A CA 1
ATOM 627 C C . GLU A 1 88 ? 3.420 -11.610 -15.436 1.00 91.69 88 GLU A C 1
ATOM 629 O O . GLU A 1 88 ? 2.298 -11.875 -14.997 1.00 91.69 88 GLU A O 1
ATOM 634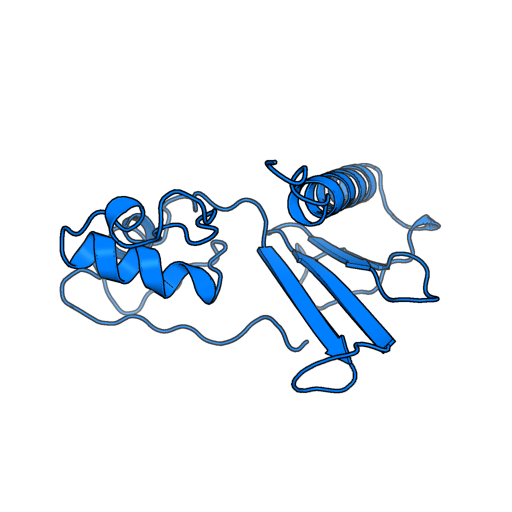 N N . ILE A 1 89 ? 4.330 -10.948 -14.719 1.00 92.06 89 ILE A N 1
ATOM 635 C CA . ILE A 1 89 ? 4.051 -10.312 -13.429 1.00 92.06 89 ILE A CA 1
ATOM 636 C C . ILE A 1 89 ? 4.422 -8.841 -13.565 1.00 92.06 89 ILE A C 1
ATOM 638 O O . ILE A 1 89 ? 5.601 -8.492 -13.624 1.00 92.06 89 ILE A O 1
ATOM 642 N N . HIS A 1 90 ? 3.406 -7.994 -13.629 1.00 92.19 90 HIS A N 1
ATOM 643 C CA . HIS A 1 90 ? 3.542 -6.546 -13.670 1.00 92.19 90 HIS A CA 1
ATOM 644 C C . HIS A 1 90 ? 3.545 -6.007 -12.253 1.00 92.19 90 HIS A C 1
ATOM 646 O O . HIS A 1 90 ? 2.722 -6.420 -11.433 1.00 92.19 90 HIS A O 1
ATOM 652 N N . ARG A 1 91 ? 4.446 -5.072 -11.956 1.00 94.06 91 ARG A N 1
ATOM 653 C CA . ARG A 1 91 ? 4.560 -4.501 -10.615 1.00 94.06 91 ARG A CA 1
ATOM 654 C C . ARG A 1 91 ? 4.628 -2.993 -10.652 1.00 94.06 91 ARG A C 1
ATOM 656 O O . ARG A 1 91 ? 5.243 -2.404 -11.536 1.00 94.06 91 ARG A O 1
ATOM 663 N N . ALA A 1 92 ? 4.072 -2.367 -9.626 1.00 94.00 92 ALA A N 1
ATOM 664 C CA . ALA A 1 92 ? 4.313 -0.966 -9.352 1.00 94.00 92 ALA A CA 1
ATOM 665 C C . ALA A 1 92 ? 4.500 -0.710 -7.861 1.00 94.00 92 ALA A C 1
ATOM 667 O O . ALA A 1 92 ? 3.717 -1.199 -7.049 1.00 94.00 92 ALA A O 1
ATOM 668 N N . VAL A 1 93 ? 5.487 0.120 -7.522 1.00 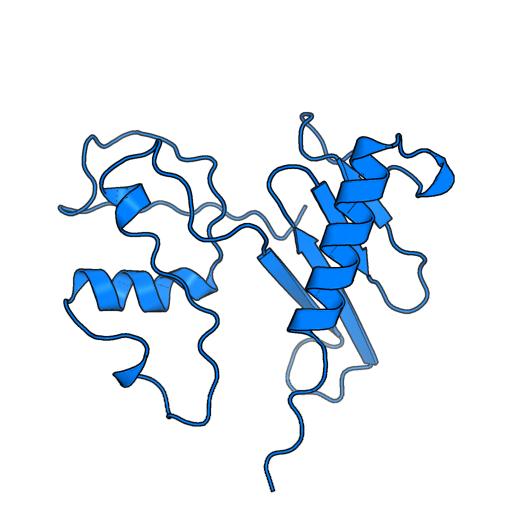95.38 93 VAL A N 1
ATOM 669 C CA . VAL A 1 93 ? 5.626 0.693 -6.178 1.00 95.38 93 VAL A CA 1
ATOM 670 C C . VAL A 1 93 ? 5.234 2.160 -6.234 1.00 95.38 93 VAL A C 1
ATOM 672 O O . VAL A 1 93 ? 5.674 2.897 -7.117 1.00 95.38 93 VAL A O 1
ATOM 675 N N . VAL A 1 94 ? 4.370 2.574 -5.315 1.00 94.25 94 VAL A N 1
ATOM 676 C CA . VAL A 1 94 ? 3.767 3.909 -5.275 1.00 94.25 94 VAL A CA 1
ATOM 677 C C . VAL A 1 94 ? 4.066 4.563 -3.938 1.00 94.25 94 VAL A C 1
ATOM 679 O O . VAL A 1 94 ? 3.885 3.941 -2.899 1.00 94.25 94 VAL A O 1
ATOM 682 N N . SER A 1 95 ? 4.463 5.827 -3.954 1.00 94.50 95 SER A N 1
ATOM 683 C CA . SER A 1 95 ? 4.537 6.700 -2.784 1.00 94.50 95 SER A CA 1
ATOM 684 C C . SER A 1 95 ? 3.646 7.930 -2.971 1.00 94.50 95 SER A C 1
ATOM 686 O O . SER A 1 95 ? 2.915 8.053 -3.955 1.00 94.50 95 SER A O 1
ATOM 688 N N . ARG A 1 96 ? 3.726 8.881 -2.032 1.00 91.50 96 ARG A N 1
ATOM 689 C CA . ARG A 1 96 ? 3.114 10.206 -2.206 1.00 91.50 96 ARG A CA 1
ATOM 690 C C . ARG A 1 96 ? 3.762 11.021 -3.330 1.00 91.50 96 ARG A C 1
ATOM 692 O O . ARG A 1 96 ? 3.087 11.854 -3.923 1.00 91.50 96 ARG A O 1
ATOM 699 N N . ALA A 1 97 ? 5.055 10.821 -3.584 1.00 91.38 97 ALA A N 1
ATOM 700 C CA . ALA A 1 97 ? 5.826 11.630 -4.525 1.00 91.38 97 ALA A CA 1
ATOM 701 C C . ALA A 1 97 ? 5.862 11.025 -5.932 1.00 91.38 97 ALA A C 1
ATOM 703 O O . ALA A 1 97 ? 5.855 11.761 -6.917 1.00 91.38 97 ALA A O 1
ATOM 704 N N . GLY A 1 98 ? 5.860 9.697 -6.047 1.00 92.38 98 GLY A N 1
ATOM 705 C CA . GLY A 1 98 ? 6.024 9.053 -7.339 1.00 92.38 98 GLY A CA 1
ATOM 706 C C . GLY A 1 98 ? 5.533 7.616 -7.401 1.00 92.38 98 GLY A C 1
ATOM 707 O O . GLY A 1 98 ? 5.189 6.992 -6.399 1.00 92.38 98 GLY A O 1
ATOM 708 N N . LYS A 1 99 ? 5.508 7.086 -8.620 1.00 93.25 99 LYS A N 1
ATOM 709 C CA . LYS A 1 99 ? 5.261 5.675 -8.915 1.00 93.25 99 LYS A CA 1
ATOM 710 C C . LYS A 1 99 ? 6.363 5.151 -9.827 1.00 93.25 99 LYS A C 1
ATOM 712 O O . LYS A 1 99 ? 6.669 5.781 -10.836 1.00 93.25 99 LYS A O 1
ATOM 717 N N . LEU A 1 100 ? 6.880 3.968 -9.512 1.00 93.94 100 LEU A N 1
ATOM 718 C CA . LEU A 1 100 ? 7.800 3.208 -10.354 1.00 93.94 100 LEU A CA 1
ATOM 719 C C . LEU A 1 100 ? 7.087 1.953 -10.873 1.00 93.94 100 LEU A C 1
ATOM 721 O O . LEU A 1 100 ? 6.608 1.157 -10.069 1.00 93.94 100 LEU A O 1
ATOM 725 N N . SER A 1 101 ? 7.001 1.784 -12.195 1.00 92.06 101 SER A N 1
ATOM 726 C CA . SER A 1 101 ? 6.471 0.576 -12.851 1.00 92.06 101 SER A CA 1
ATOM 727 C C . SER A 1 101 ? 7.613 -0.327 -13.302 1.00 92.06 101 SER A C 1
ATOM 729 O O . SER A 1 101 ? 8.565 0.159 -13.919 1.00 92.06 101 SER A O 1
ATOM 731 N N . CYS A 1 102 ? 7.490 -1.621 -13.028 1.00 90.69 102 CYS A N 1
ATOM 732 C CA . CYS A 1 102 ? 8.391 -2.688 -13.440 1.00 90.69 102 CYS A CA 1
ATOM 733 C C . CYS A 1 102 ? 7.571 -3.734 -14.198 1.00 90.69 102 CYS A C 1
ATOM 735 O O . CYS A 1 102 ? 6.903 -4.575 -13.595 1.00 90.69 102 CYS A O 1
ATOM 737 N N . ASP A 1 103 ? 7.593 -3.632 -15.524 1.00 89.00 103 ASP A N 1
ATOM 738 C CA . ASP A 1 103 ? 6.813 -4.482 -16.415 1.00 89.00 103 ASP A CA 1
ATOM 739 C C . ASP A 1 103 ? 7.753 -5.399 -17.212 1.00 89.00 103 ASP A C 1
ATOM 741 O O . ASP A 1 103 ? 8.764 -4.916 -17.737 1.00 89.00 103 ASP A O 1
ATOM 745 N N . PRO A 1 104 ? 7.448 -6.703 -17.345 1.00 86.50 104 PRO A N 1
ATOM 746 C CA . PRO A 1 104 ? 8.279 -7.627 -18.109 1.00 86.50 104 PRO A CA 1
ATOM 747 C C . PRO A 1 104 ? 8.558 -7.118 -19.529 1.00 86.50 104 PRO A C 1
ATOM 749 O O . PRO A 1 104 ? 7.663 -6.655 -20.237 1.00 86.50 104 PRO A O 1
ATOM 752 N N . GLY A 1 105 ? 9.826 -7.174 -19.946 1.00 86.81 105 GLY A N 1
ATOM 753 C CA . GLY A 1 105 ? 10.253 -6.741 -21.281 1.00 86.81 105 GLY A CA 1
ATOM 754 C C . GLY A 1 105 ? 10.215 -5.226 -21.523 1.00 86.81 105 GLY A C 1
ATOM 755 O O . GLY A 1 105 ? 10.417 -4.797 -22.661 1.00 86.81 105 GLY A O 1
ATOM 756 N N . ARG A 1 106 ? 9.975 -4.401 -20.493 1.00 85.19 106 ARG A N 1
ATOM 757 C CA . ARG A 1 106 ? 9.965 -2.935 -20.596 1.00 85.19 106 ARG A CA 1
ATOM 758 C C . ARG A 1 106 ? 10.988 -2.305 -19.642 1.00 85.19 106 ARG A C 1
ATOM 760 O O . ARG A 1 106 ? 11.223 -2.838 -18.561 1.00 85.19 106 ARG A O 1
ATOM 767 N N . PRO A 1 107 ? 11.591 -1.159 -20.009 1.00 85.88 107 PRO A N 1
ATOM 768 C CA . PRO A 1 107 ? 12.340 -0.345 -19.057 1.00 85.88 107 PRO A CA 1
ATOM 769 C C . PRO A 1 107 ? 11.454 0.103 -17.890 1.00 85.88 107 PRO A C 1
ATOM 771 O O . PRO A 1 107 ? 10.238 0.237 -18.054 1.00 85.88 107 PRO A O 1
ATOM 774 N N . PHE A 1 108 ? 12.064 0.404 -16.741 1.00 86.62 108 PHE A N 1
ATOM 775 C CA . PHE A 1 108 ? 11.336 1.036 -15.645 1.00 86.62 108 PHE A CA 1
ATOM 776 C C . PHE A 1 108 ? 10.713 2.357 -16.097 1.00 86.62 108 PHE A C 1
ATOM 778 O O . PHE A 1 108 ? 11.339 3.158 -16.796 1.00 86.62 108 PHE A O 1
ATOM 785 N N . MET A 1 109 ? 9.490 2.600 -15.636 1.00 89.19 109 MET A N 1
ATOM 786 C CA . MET A 1 109 ? 8.759 3.832 -15.915 1.00 89.19 109 MET A CA 1
ATOM 787 C C . MET A 1 109 ? 8.514 4.583 -14.612 1.00 89.19 109 MET A C 1
ATOM 789 O O . MET A 1 109 ? 7.925 4.021 -13.688 1.00 89.19 109 MET A O 1
ATOM 793 N N . TYR A 1 110 ? 8.933 5.848 -14.552 1.00 91.50 110 TYR A N 1
ATOM 794 C CA . TYR A 1 110 ? 8.664 6.727 -13.417 1.00 91.50 110 TYR A CA 1
ATOM 795 C C . TYR A 1 110 ? 7.528 7.703 -13.737 1.00 91.50 110 TYR A C 1
ATOM 797 O O . TYR A 1 110 ? 7.437 8.261 -14.835 1.00 91.50 110 TYR A O 1
ATOM 805 N N . PHE A 1 111 ? 6.665 7.915 -12.751 1.00 90.31 111 PHE A N 1
ATOM 806 C CA . PHE A 1 111 ? 5.559 8.857 -12.804 1.00 90.31 111 PHE A CA 1
ATOM 807 C C . PHE A 1 111 ? 5.650 9.771 -11.587 1.00 90.31 111 PHE A C 1
ATOM 809 O O . PHE A 1 111 ? 5.627 9.287 -10.457 1.00 90.31 111 PHE A O 1
ATOM 816 N N . ASP A 1 112 ? 5.723 11.078 -11.817 1.00 89.56 112 ASP A N 1
ATOM 817 C CA . ASP A 1 112 ? 5.650 12.082 -10.754 1.00 89.56 112 ASP A CA 1
ATOM 818 C C . ASP A 1 112 ? 4.188 12.275 -10.338 1.00 89.56 112 ASP A C 1
ATOM 820 O O . ASP A 1 112 ? 3.330 12.568 -11.176 1.00 89.56 112 ASP A O 1
ATOM 824 N N . LEU A 1 113 ? 3.906 12.069 -9.052 1.00 88.81 113 LEU A N 1
ATOM 825 C CA . LEU A 1 113 ? 2.566 12.162 -8.472 1.00 88.81 113 LEU A CA 1
ATOM 826 C C . LEU A 1 113 ? 2.362 13.434 -7.639 1.00 88.81 113 LEU A C 1
ATOM 828 O O . LEU A 1 113 ? 1.258 13.666 -7.145 1.00 88.81 113 LEU A O 1
ATOM 832 N N . THR A 1 114 ? 3.388 14.281 -7.510 1.00 84.56 114 THR A N 1
ATOM 833 C CA . THR A 1 114 ? 3.274 15.583 -6.830 1.00 84.56 114 THR A CA 1
ATOM 834 C C . THR A 1 114 ? 2.443 16.582 -7.637 1.00 84.56 114 THR A C 1
ATOM 836 O O . THR A 1 114 ? 1.872 17.523 -7.083 1.00 84.56 114 THR A O 1
ATOM 839 N N . GLN A 1 115 ? 2.332 16.360 -8.948 1.00 75.50 115 GLN A N 1
ATOM 840 C CA . GLN A 1 115 ? 1.535 17.168 -9.860 1.00 75.50 115 GLN A CA 1
ATOM 841 C C . GLN A 1 115 ? 0.255 16.434 -10.267 1.00 75.50 115 GLN A C 1
ATOM 843 O O . GLN A 1 115 ? 0.186 15.207 -10.332 1.00 75.50 115 GLN A O 1
ATOM 848 N N . ARG A 1 116 ? -0.799 17.198 -10.564 1.00 64.31 116 ARG A N 1
ATOM 849 C CA . ARG A 1 116 ? -2.067 16.625 -11.026 1.00 64.31 116 ARG A CA 1
ATOM 850 C C . ARG A 1 116 ? -1.897 16.041 -12.437 1.00 64.31 116 ARG A C 1
ATOM 852 O O . ARG A 1 116 ? -1.679 16.786 -13.387 1.00 64.31 116 ARG A O 1
ATOM 859 N N . GLY A 1 117 ? -2.080 14.725 -12.558 1.00 61.06 117 GLY A N 1
ATOM 860 C CA . GLY A 1 117 ? -2.020 13.970 -13.816 1.00 61.06 117 GLY A CA 1
ATOM 861 C C . GLY A 1 117 ? -0.804 13.042 -13.881 1.00 61.06 117 GLY A C 1
ATOM 862 O O . GLY A 1 117 ? 0.301 13.443 -13.542 1.00 61.06 117 GLY A O 1
ATOM 863 N N . GLU A 1 118 ? -1.001 11.796 -14.327 1.00 62.06 118 GLU A N 1
ATOM 864 C CA . GLU A 1 118 ? 0.091 10.830 -14.525 1.00 62.06 118 GLU A CA 1
ATOM 865 C C . GLU A 1 118 ? 0.936 11.267 -15.740 1.00 62.06 118 GLU A C 1
ATOM 867 O O . GLU A 1 118 ? 0.657 10.885 -16.878 1.00 62.06 118 GLU A O 1
ATOM 872 N N . ARG A 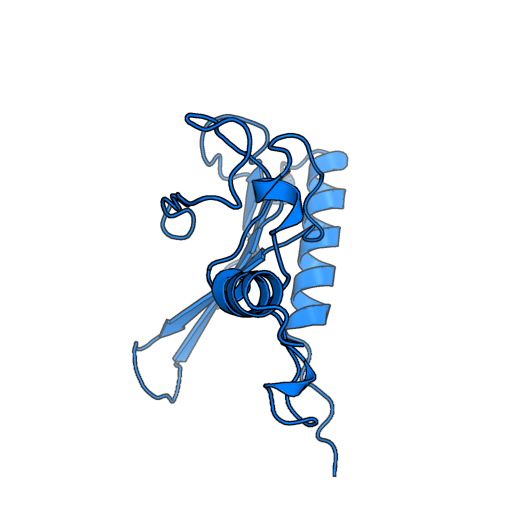1 119 ? 1.960 12.105 -15.529 1.00 66.25 119 ARG A N 1
ATOM 873 C CA . ARG A 1 119 ? 2.951 12.400 -16.571 1.00 66.25 119 ARG A CA 1
ATOM 874 C C . ARG A 1 119 ? 4.010 11.312 -16.573 1.00 66.25 119 ARG A C 1
ATOM 876 O O . ARG A 1 119 ? 4.791 11.193 -15.633 1.00 66.25 119 ARG A O 1
ATOM 883 N N . ILE A 1 120 ? 4.032 10.540 -17.656 1.00 67.44 120 ILE A N 1
ATOM 884 C CA . ILE A 1 120 ? 5.127 9.617 -17.933 1.00 67.44 120 ILE A CA 1
ATOM 885 C C . ILE A 1 120 ? 6.388 10.448 -18.142 1.00 67.44 120 ILE A C 1
ATOM 887 O O . ILE A 1 120 ? 6.453 11.241 -19.084 1.00 67.44 120 ILE A O 1
ATOM 891 N N . GLN A 1 121 ? 7.384 10.243 -17.288 1.00 71.00 121 GLN A N 1
ATOM 892 C CA . GLN A 1 121 ? 8.718 10.778 -17.501 1.00 71.00 121 GLN A CA 1
ATOM 893 C C . GLN A 1 121 ? 9.649 9.614 -17.798 1.00 71.00 121 GLN A C 1
ATOM 895 O O . GLN A 1 121 ? 9.675 8.612 -17.077 1.00 71.00 121 GLN A O 1
ATOM 900 N N . LYS A 1 122 ? 10.397 9.721 -18.898 1.00 73.94 122 LYS A N 1
ATOM 901 C CA . LYS A 1 122 ? 11.454 8.749 -19.157 1.00 73.94 122 LYS A CA 1
ATOM 902 C C . LYS A 1 122 ? 12.546 8.934 -18.114 1.00 73.94 122 LYS A C 1
ATOM 904 O O . LYS A 1 122 ? 12.766 10.054 -17.652 1.00 73.94 122 LYS A O 1
ATOM 909 N N . LEU A 1 123 ? 13.236 7.854 -17.751 1.00 73.94 123 LEU A N 1
ATOM 910 C CA . LEU A 1 123 ? 14.260 7.925 -16.714 1.00 73.94 123 LEU A CA 1
ATOM 911 C C . LEU A 1 123 ? 15.297 8.999 -17.042 1.00 73.94 123 LEU A C 1
ATOM 913 O O . LEU A 1 123 ? 15.589 9.820 -16.190 1.00 73.94 123 LEU A O 1
ATOM 917 N N . GLU A 1 124 ? 15.774 9.101 -18.275 1.00 78.44 124 GLU A N 1
ATOM 918 C CA . GLU A 1 124 ? 16.767 10.102 -18.679 1.00 78.44 124 GLU A CA 1
ATOM 919 C C . GLU A 1 124 ? 16.327 11.574 -18.519 1.00 78.44 124 GLU A C 1
ATOM 921 O O . GLU A 1 124 ? 17.157 12.470 -18.645 1.00 78.44 124 GLU A O 1
ATOM 926 N N . GLN A 1 125 ? 15.049 11.837 -18.234 1.00 83.62 125 GLN A N 1
ATOM 927 C CA . GLN A 1 125 ? 14.482 13.180 -18.083 1.00 83.62 125 GLN A CA 1
ATOM 928 C C . GLN A 1 125 ? 14.245 13.586 -16.624 1.00 83.62 125 GLN A C 1
ATOM 930 O O . GLN A 1 125 ? 13.818 14.715 -16.393 1.00 83.62 125 GLN A O 1
ATOM 935 N N . LEU A 1 126 ? 14.485 12.691 -15.658 1.00 88.00 126 LEU A N 1
ATOM 936 C CA . LEU A 1 126 ? 14.223 13.008 -14.254 1.00 88.00 126 LEU A CA 1
ATOM 937 C C . LEU A 1 126 ? 15.249 14.000 -13.709 1.00 88.00 126 LEU A C 1
ATOM 939 O O . LEU A 1 126 ? 16.452 13.870 -13.957 1.00 88.00 126 LEU A O 1
ATOM 943 N N . ASP A 1 127 ? 14.770 14.931 -12.891 1.00 91.00 127 ASP A N 1
ATOM 944 C CA . ASP A 1 127 ? 15.639 15.734 -12.043 1.00 91.00 127 ASP A CA 1
ATOM 945 C C . ASP A 1 127 ? 16.269 14.895 -10.908 1.00 91.00 127 ASP A C 1
ATOM 947 O O . ASP A 1 127 ? 16.002 13.700 -10.741 1.00 91.00 127 ASP A O 1
ATOM 951 N N . ALA A 1 128 ? 17.142 15.520 -10.115 1.00 92.75 128 ALA A N 1
ATOM 952 C CA . ALA A 1 128 ? 17.853 14.835 -9.037 1.00 92.75 128 ALA A CA 1
ATOM 953 C C . ALA A 1 128 ? 16.922 14.293 -7.932 1.00 92.75 128 ALA A C 1
ATOM 955 O O . ALA A 1 128 ? 17.197 13.230 -7.376 1.00 92.75 128 ALA A O 1
ATOM 956 N N . ALA A 1 129 ? 15.827 14.992 -7.618 1.00 91.94 129 ALA A N 1
ATOM 957 C CA . ALA A 1 129 ? 14.890 14.574 -6.576 1.00 91.94 129 ALA A CA 1
ATOM 958 C C . ALA A 1 129 ? 14.027 13.398 -7.052 1.00 91.94 129 ALA A C 1
ATOM 960 O O . ALA A 1 129 ? 13.861 12.411 -6.338 1.00 91.94 129 ALA A O 1
ATOM 961 N N . GLN A 1 130 ? 13.542 13.469 -8.290 1.00 92.12 130 GLN A N 1
ATOM 962 C CA . GLN A 1 130 ? 12.801 12.399 -8.949 1.00 92.12 130 GLN A CA 1
ATOM 963 C C . GLN A 1 130 ? 13.670 11.151 -9.156 1.00 92.12 130 GLN A C 1
ATOM 965 O O . GLN A 1 130 ? 13.184 10.037 -8.975 1.00 92.12 130 GLN A O 1
ATOM 970 N N . ARG A 1 131 ? 14.961 11.313 -9.487 1.00 93.00 131 ARG A N 1
ATOM 971 C CA . ARG A 1 131 ? 15.923 10.199 -9.534 1.00 93.00 131 ARG A CA 1
ATOM 972 C C . ARG A 1 131 ? 16.050 9.520 -8.177 1.00 93.00 131 ARG A C 1
ATOM 974 O O . ARG A 1 131 ? 15.878 8.310 -8.107 1.00 93.00 131 ARG A O 1
ATOM 981 N N . ALA A 1 132 ? 16.308 10.292 -7.122 1.00 94.69 132 ALA A N 1
ATOM 982 C CA . ALA A 1 132 ? 16.462 9.749 -5.776 1.00 94.69 132 ALA A CA 1
ATOM 983 C C . ALA A 1 132 ? 15.197 9.009 -5.307 1.00 94.69 132 ALA A C 1
ATOM 985 O O . ALA A 1 132 ? 15.290 7.947 -4.692 1.00 94.69 132 ALA A O 1
ATOM 986 N N . GLU A 1 133 ? 14.014 9.533 -5.638 1.00 94.88 133 GLU A N 1
ATOM 987 C CA . GLU A 1 133 ? 12.749 8.864 -5.339 1.00 94.88 133 GLU A CA 1
ATOM 988 C C . GLU A 1 133 ? 12.565 7.576 -6.154 1.00 94.88 133 GLU A C 1
ATOM 990 O O . GLU A 1 133 ? 12.174 6.553 -5.595 1.00 94.88 133 GLU A O 1
ATOM 995 N N . ALA A 1 134 ? 12.883 7.585 -7.452 1.00 93.75 134 ALA A N 1
ATOM 996 C CA . ALA A 1 134 ? 12.844 6.383 -8.283 1.00 93.75 134 ALA A CA 1
ATOM 997 C C . ALA A 1 134 ? 13.778 5.285 -7.744 1.00 93.75 134 ALA A C 1
ATOM 999 O O . ALA A 1 134 ? 13.363 4.131 -7.644 1.00 93.75 134 ALA A O 1
ATOM 1000 N N . ASP A 1 135 ? 14.997 5.648 -7.339 1.00 94.81 135 ASP A N 1
ATOM 1001 C CA . ASP A 1 135 ? 15.979 4.715 -6.779 1.00 94.81 135 ASP A CA 1
ATOM 1002 C C . ASP A 1 135 ? 15.498 4.146 -5.433 1.00 94.81 135 ASP A C 1
ATOM 1004 O O . ASP A 1 135 ? 15.587 2.940 -5.191 1.00 94.81 135 ASP A O 1
ATOM 1008 N N . ARG A 1 136 ? 14.897 4.985 -4.575 1.00 96.12 136 ARG A N 1
ATOM 1009 C CA . ARG A 1 136 ? 14.274 4.546 -3.316 1.00 96.12 136 ARG A CA 1
ATOM 1010 C C . ARG A 1 136 ? 13.133 3.555 -3.562 1.00 96.12 136 ARG A C 1
ATOM 1012 O O . ARG A 1 136 ? 13.031 2.555 -2.854 1.00 96.12 136 ARG A O 1
ATOM 1019 N N . LEU A 1 137 ? 12.273 3.824 -4.547 1.00 95.62 137 LEU A N 1
ATOM 1020 C CA . LEU A 1 137 ? 11.175 2.929 -4.923 1.00 95.62 137 LEU A CA 1
ATOM 1021 C C . LEU A 1 137 ? 11.683 1.609 -5.517 1.00 95.62 137 LEU A C 1
ATOM 1023 O O . LEU A 1 137 ? 11.078 0.568 -5.269 1.00 95.62 137 LEU A O 1
ATOM 1027 N N . ALA A 1 138 ? 12.788 1.635 -6.266 1.00 93.75 138 ALA A N 1
ATOM 1028 C CA . ALA A 1 138 ? 13.415 0.431 -6.805 1.00 93.75 138 ALA A CA 1
ATOM 1029 C C . ALA A 1 138 ? 13.989 -0.447 -5.682 1.00 93.75 138 ALA A C 1
ATOM 1031 O O . ALA A 1 138 ? 13.696 -1.639 -5.629 1.00 93.75 138 ALA A O 1
ATOM 1032 N N . ALA A 1 139 ? 14.710 0.154 -4.731 1.00 94.25 139 ALA A N 1
ATOM 1033 C CA . ALA A 1 139 ? 15.221 -0.550 -3.555 1.00 94.25 139 ALA A CA 1
ATOM 1034 C C . ALA A 1 139 ? 14.088 -1.147 -2.700 1.00 94.25 139 ALA A C 1
ATOM 1036 O O . ALA A 1 139 ? 14.199 -2.257 -2.183 1.00 94.25 139 ALA A O 1
ATOM 1037 N N . GLU A 1 140 ? 12.970 -0.430 -2.574 1.00 93.56 140 GLU A N 1
ATOM 1038 C CA . GLU A 1 140 ? 11.786 -0.925 -1.875 1.00 93.56 140 GLU A CA 1
ATOM 1039 C C . GLU A 1 140 ? 11.133 -2.109 -2.604 1.00 93.56 140 GLU A C 1
ATOM 1041 O O . GLU A 1 140 ? 10.759 -3.093 -1.965 1.00 93.56 140 GLU A O 1
ATOM 1046 N N . LEU A 1 141 ? 11.034 -2.053 -3.937 1.00 92.00 141 LEU A N 1
ATOM 1047 C CA . LEU A 1 141 ? 10.550 -3.174 -4.743 1.00 92.00 141 LEU A CA 1
ATOM 1048 C C . LEU A 1 141 ? 11.418 -4.414 -4.526 1.00 92.00 141 LEU A C 1
ATOM 1050 O O . LEU A 1 141 ? 10.887 -5.494 -4.277 1.00 92.00 141 LEU A O 1
ATOM 1054 N N . GLU A 1 142 ? 12.739 -4.255 -4.598 1.00 91.12 142 GLU A N 1
ATOM 1055 C CA . GLU A 1 142 ? 13.689 -5.337 -4.347 1.00 91.12 142 GLU A CA 1
ATOM 1056 C C . GLU A 1 142 ? 13.512 -5.913 -2.944 1.00 91.12 142 GLU A C 1
ATOM 1058 O O . GLU A 1 142 ? 13.452 -7.128 -2.797 1.00 91.12 142 GLU A O 1
ATOM 1063 N N . ARG A 1 143 ? 13.342 -5.065 -1.923 1.00 90.19 143 ARG A N 1
ATOM 1064 C CA . ARG A 1 143 ? 13.118 -5.504 -0.540 1.00 90.19 143 ARG A CA 1
ATOM 1065 C C . ARG A 1 143 ? 11.844 -6.336 -0.382 1.00 90.19 143 ARG A C 1
ATOM 1067 O O . ARG A 1 143 ? 11.869 -7.323 0.345 1.00 90.19 143 ARG A O 1
ATOM 1074 N N . ILE A 1 144 ? 10.741 -5.927 -1.014 1.00 86.06 144 ILE A N 1
ATOM 1075 C CA . ILE A 1 144 ? 9.439 -6.600 -0.873 1.00 86.06 144 ILE A CA 1
ATOM 1076 C C . ILE A 1 144 ? 9.383 -7.886 -1.708 1.00 86.06 144 ILE A C 1
ATOM 1078 O O . ILE A 1 144 ? 8.823 -8.887 -1.270 1.00 86.06 144 ILE A O 1
ATOM 1082 N N . VAL A 1 145 ? 9.944 -7.857 -2.918 1.00 84.00 145 VAL A N 1
ATOM 1083 C CA . VAL A 1 145 ? 9.869 -8.966 -3.882 1.00 84.00 145 VAL A CA 1
ATOM 1084 C C . VAL A 1 145 ? 11.006 -9.970 -3.703 1.00 84.00 145 VAL A C 1
ATOM 1086 O O . VAL A 1 145 ? 10.906 -11.089 -4.215 1.00 84.00 145 VAL A O 1
ATOM 1089 N N . ALA A 1 146 ? 12.083 -9.603 -2.997 1.00 74.69 146 ALA A N 1
ATOM 1090 C CA . ALA A 1 146 ? 13.168 -10.523 -2.691 1.00 74.69 146 ALA A CA 1
ATOM 1091 C C . ALA A 1 146 ? 12.584 -11.827 -2.132 1.00 74.69 146 ALA A C 1
ATOM 1093 O O . ALA A 1 146 ? 11.769 -11.789 -1.205 1.00 74.69 146 ALA A O 1
ATOM 1094 N N . PRO A 1 147 ? 12.970 -12.988 -2.690 1.00 57.69 147 PRO A N 1
ATOM 1095 C CA . PRO A 1 147 ? 12.461 -14.253 -2.206 1.00 57.69 147 PRO A CA 1
ATOM 1096 C C . PRO A 1 147 ? 12.797 -14.362 -0.723 1.00 57.69 147 PRO A C 1
ATOM 1098 O O . PRO A 1 147 ? 13.970 -14.308 -0.344 1.00 57.69 147 PRO A O 1
ATOM 1101 N N . THR A 1 148 ? 11.772 -14.519 0.117 1.00 51.28 148 THR A N 1
ATOM 1102 C CA . THR A 1 148 ? 11.973 -14.875 1.519 1.00 51.28 148 THR A CA 1
ATOM 1103 C C . THR A 1 148 ? 12.871 -16.113 1.520 1.00 51.28 148 THR A C 1
ATOM 1105 O O . THR A 1 148 ? 12.523 -17.088 0.840 1.00 51.28 148 THR A O 1
ATOM 1108 N N . PRO A 1 149 ? 14.037 -16.104 2.197 1.00 42.44 149 PRO A N 1
ATOM 1109 C CA . PRO A 1 149 ? 14.905 -17.269 2.230 1.00 42.44 149 PRO A CA 1
ATOM 1110 C C . PRO A 1 149 ? 14.060 -18.472 2.623 1.00 42.44 149 PRO A C 1
ATOM 1112 O O . PRO A 1 149 ? 13.338 -18.401 3.619 1.00 42.44 149 PRO A O 1
ATOM 1115 N N . ALA A 1 150 ? 14.103 -19.540 1.824 1.00 39.28 150 ALA A N 1
ATOM 1116 C CA . ALA A 1 150 ? 13.387 -20.766 2.132 1.00 39.28 150 ALA A CA 1
ATOM 1117 C C . ALA A 1 150 ? 13.817 -21.223 3.531 1.00 39.28 150 ALA A C 1
ATOM 1119 O O . ALA A 1 150 ? 14.932 -21.715 3.725 1.00 39.28 150 ALA A O 1
ATOM 1120 N N . GLN A 1 151 ? 12.956 -20.988 4.518 1.00 42.44 151 GLN A N 1
ATOM 1121 C CA . GLN A 1 151 ? 13.172 -21.448 5.877 1.00 42.44 151 GLN A CA 1
ATOM 1122 C C . GLN A 1 151 ? 12.983 -22.966 5.839 1.00 42.44 151 GLN A C 1
ATOM 1124 O O . GLN A 1 151 ? 11.857 -23.448 5.711 1.00 42.44 151 GLN A O 1
ATOM 1129 N N . LYS A 1 152 ? 14.116 -23.679 5.821 1.00 32.88 152 LYS A N 1
ATOM 1130 C CA . LYS A 1 152 ? 14.202 -25.137 5.958 1.00 32.88 152 LYS A CA 1
ATOM 1131 C C . LYS A 1 152 ? 13.504 -25.616 7.227 1.00 32.88 152 LYS A C 1
ATOM 1133 O O . LYS A 1 152 ? 13.598 -24.905 8.252 1.00 32.88 152 LYS A O 1
#

Foldseek 3Di:
DPQDDDDDDDDPLQPPPPDDAPADDHPLQVQCQVCVVVVHDSCVVDPVPDDRPHDHPSVCSNPSPDHDPDQKDKDWDFPPPDDDPTPWIWIWIDGCQWIWTDTPPDDIWIFGNPDPDGDTDDQVRDDPVSVVVNVVSVVVCCVVVVPDPPPD

Secondary structure (DSSP, 8-state):
--S-------STT--SSS----S---GGGHHHHHHHHTT--TTTTS-TTS-------HHHHH-TTSPPS-S-EEEEEEESSSSS--SEEEEEEE-SSEEEEE-TTS--EEEE-SSSS-EEE-GGG--HHHHHHHHHHHHHHHHHHSPPP---

pLDDT: mean 88.92, std 11.8, range [32.88, 97.88]

Radius of gyration: 17.54 Å; chains: 1; bounding box: 36×42×41 Å

Sequence (152 aa):
GGIRVPLIVAGPAVRGGARSCDELVGAVDVFATVADLLGVDARAAVPAKRELDSVSFVPLLADAQAVSARTSLLCEEFRPNGPGPYEEIHRAVVSRAGKLSCDPGRPFMYFDLTQRGERIQKLEQLDAAQRAEADRLAAELERIVAPTPAQK